Protein AF-A0A381S1E7-F1 (afdb_monomer_lite)

Secondary structure (DSSP, 8-state):
------PPPHHHHHHHHHHHHHHHHHHHHHHHHHHHHHHHHHHHHHHHHHHHHHHHHHHHHHHHGGGT----PPPSS--TTSS-SHHHHHT-TT--TTTEEEEEETTTEEEEEETTEEEEEEEEEE-TTSS-EEEEEEETT-S--EEEEESS-GGGSTTTSS-SS------

Sequence (171 aa):
MRKDNKGFTLIELIVVIAIIGILAAIVIPQFTNATDKAKESVTKSFATALVAGATQSFAQSLLDGLDDDASAYPDGTDDVDGTGCTALIAAFSSYDASSWTCDSDAASYTKFTFADDNGYIVYYGNNADASQFLVTYMLENAGDYVKAGGQLAATAVGADAPDKSGMPGIY

Radius of gyration: 24.43 Å; chains: 1; bounding box: 70×49×64 Å

InterPro domains:
  IPR012902 Prokaryotic N-terminal methylation site [PF07963] (2-27)
  IPR012902 Prokaryotic N-terminal methylation site [PS00409] (6-26)
  IPR012902 Prokaryotic N-terminal methylation site [TIGR02532] (6-28)
  IPR045584 Pilin-like [SSF54523] (8-127)

Foldseek 3Di:
DDDPPPDDDPVNVVVVVVVVVVVCVVVVVVVVVVVLVVVVVVQLVQLLLLQVLQVVQQVVQVVVCPPPPQRAGQAFQCPVDVPFCVSSCVSRPPDDVQQWDWHRDNQQWIKIDGPVDQFKIWIKGAAPSRPKIWIWMDTHPDLDIDTSDIDDDCPRRGDPSRDPPDDPDDD

Structure (mmCIF, N/CA/C/O backbone):
data_AF-A0A381S1E7-F1
#
_entry.id   AF-A0A381S1E7-F1
#
loop_
_atom_site.group_PDB
_atom_site.id
_atom_site.type_symbol
_atom_site.label_atom_id
_atom_site.label_alt_id
_atom_site.label_comp_id
_atom_site.label_asym_id
_atom_site.label_entity_id
_atom_site.label_seq_id
_atom_site.pdbx_PDB_ins_code
_atom_site.Cartn_x
_atom_site.Cartn_y
_atom_site.Cartn_z
_atom_site.occupancy
_atom_site.B_iso_or_equiv
_atom_site.auth_seq_id
_atom_site.auth_comp_id
_atom_site.auth_asym_id
_atom_site.auth_atom_id
_atom_site.pdbx_PDB_model_num
ATOM 1 N N . MET A 1 1 ? -49.135 -27.788 37.703 1.00 54.09 1 MET A N 1
ATOM 2 C CA . MET A 1 1 ? -47.757 -27.275 37.535 1.00 54.09 1 MET A CA 1
ATOM 3 C C . MET A 1 1 ? -47.838 -25.773 37.301 1.00 54.09 1 MET A C 1
ATOM 5 O O . MET A 1 1 ? -48.309 -25.373 36.245 1.00 54.09 1 MET A O 1
ATOM 9 N N . ARG A 1 2 ? -47.505 -24.939 38.296 1.00 57.41 2 ARG A N 1
ATOM 10 C CA . ARG A 1 2 ? -47.395 -23.484 38.092 1.00 57.41 2 ARG A CA 1
ATOM 11 C C . ARG A 1 2 ? -45.997 -23.209 37.547 1.00 57.41 2 ARG A C 1
ATOM 13 O O . ARG A 1 2 ? -45.020 -23.655 38.131 1.00 57.41 2 ARG A O 1
ATOM 20 N N . LYS A 1 3 ? -45.932 -22.585 36.374 1.00 64.25 3 LYS A N 1
ATOM 21 C CA . LYS A 1 3 ? -44.687 -22.162 35.734 1.00 64.25 3 LYS A 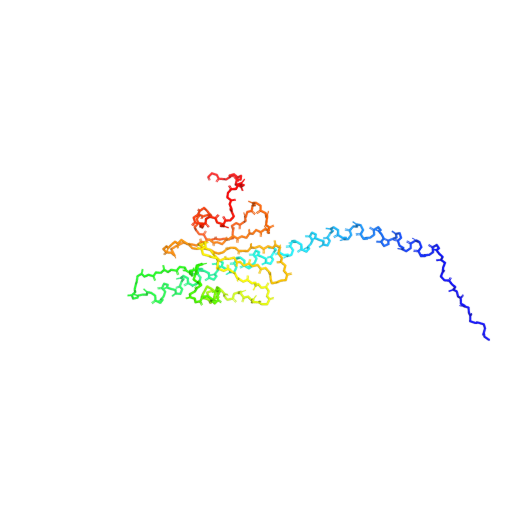CA 1
ATOM 22 C C . LYS A 1 3 ? -44.278 -20.851 36.404 1.00 64.25 3 LYS A C 1
ATOM 24 O O . LYS A 1 3 ? -45.003 -19.866 36.284 1.00 64.25 3 LYS A O 1
ATOM 29 N N . ASP A 1 4 ? -43.176 -20.872 37.147 1.00 66.50 4 ASP A N 1
ATOM 30 C CA . ASP A 1 4 ? -42.583 -19.682 37.755 1.00 66.50 4 ASP A CA 1
ATOM 31 C C . ASP A 1 4 ? -42.010 -18.790 36.651 1.00 66.50 4 ASP A C 1
ATOM 33 O O . ASP A 1 4 ? -40.848 -18.904 36.260 1.00 66.50 4 ASP A O 1
ATOM 37 N N . ASN A 1 5 ? -42.843 -17.900 36.119 1.00 64.94 5 ASN A N 1
ATOM 38 C CA . ASN A 1 5 ? -42.400 -16.843 35.222 1.00 64.94 5 ASN A CA 1
ATOM 39 C C . ASN A 1 5 ? -41.698 -15.770 36.064 1.00 64.94 5 ASN A C 1
ATOM 41 O O . ASN A 1 5 ? -42.307 -14.775 36.458 1.00 64.94 5 ASN A O 1
ATOM 45 N N . LYS A 1 6 ? -40.421 -16.000 36.386 1.00 73.94 6 LYS A N 1
ATOM 46 C CA . LYS A 1 6 ? -39.545 -14.978 36.966 1.00 73.94 6 LYS A CA 1
ATOM 47 C C . LYS A 1 6 ? -39.347 -13.880 35.918 1.00 73.94 6 LYS A C 1
ATOM 49 O O . LYS A 1 6 ? -38.644 -14.083 34.933 1.00 73.94 6 LYS A O 1
ATOM 54 N N . GLY A 1 7 ? -40.033 -12.754 36.097 1.00 76.56 7 GLY A N 1
ATOM 55 C CA . GLY A 1 7 ? -39.817 -11.558 35.289 1.00 76.56 7 GLY A CA 1
ATOM 56 C C . GLY A 1 7 ? -38.440 -10.962 35.577 1.00 76.56 7 GLY A C 1
ATOM 57 O O . GLY A 1 7 ? -38.014 -10.929 36.730 1.00 76.56 7 GLY A O 1
ATOM 58 N N . PHE A 1 8 ? -37.760 -10.511 34.526 1.00 81.69 8 PHE A N 1
ATOM 59 C CA . PHE A 1 8 ? -36.495 -9.785 34.620 1.00 81.69 8 PHE A CA 1
ATOM 60 C C . PHE A 1 8 ? -36.728 -8.465 35.366 1.00 81.69 8 PHE A C 1
ATOM 62 O O . PHE A 1 8 ? -37.677 -7.740 35.049 1.00 81.69 8 PHE A O 1
ATOM 69 N N . THR A 1 9 ? -35.918 -8.148 36.372 1.00 89.62 9 THR A N 1
ATOM 70 C CA . THR A 1 9 ? -36.086 -6.899 37.120 1.00 89.62 9 THR A CA 1
ATOM 71 C C . THR A 1 9 ? -35.483 -5.728 36.344 1.00 89.62 9 THR A C 1
ATOM 73 O O . THR A 1 9 ? -34.472 -5.861 35.655 1.00 89.62 9 THR A O 1
ATOM 76 N N . LEU A 1 10 ? -36.084 -4.540 36.465 1.00 89.56 10 LEU A N 1
ATOM 77 C CA . LEU A 1 10 ? -35.529 -3.333 35.841 1.00 89.56 10 LEU A CA 1
ATOM 78 C C . LEU A 1 10 ? -34.121 -3.026 36.367 1.00 89.56 10 LEU A C 1
ATOM 80 O O . LEU A 1 10 ? -33.270 -2.596 35.600 1.00 89.56 10 LEU A O 1
ATOM 84 N N . ILE A 1 11 ? -33.850 -3.299 37.647 1.00 91.44 11 ILE A N 1
ATOM 85 C CA . ILE A 1 11 ? -32.528 -3.067 38.241 1.00 91.44 11 ILE A CA 1
ATOM 86 C C . ILE A 1 11 ? -31.447 -3.968 37.634 1.00 91.44 11 ILE A C 1
ATOM 88 O O . ILE A 1 11 ? -30.343 -3.490 37.385 1.00 91.44 11 ILE A O 1
ATOM 92 N N . GLU A 1 12 ? -31.767 -5.227 37.317 1.00 90.12 12 GLU A N 1
ATOM 93 C CA . GLU A 1 12 ? -30.844 -6.125 36.610 1.00 90.12 12 GLU A CA 1
ATOM 94 C C . GLU A 1 12 ? -30.479 -5.558 35.240 1.00 90.12 12 GLU A C 1
ATOM 96 O O . GLU A 1 12 ? -29.307 -5.547 34.870 1.00 90.12 12 GLU A O 1
ATOM 101 N N . LEU A 1 13 ? -31.452 -5.004 34.514 1.00 91.31 13 LEU A N 1
ATOM 102 C CA . LEU A 1 13 ? -31.184 -4.403 33.211 1.00 91.31 13 LEU A CA 1
ATOM 103 C C . LEU A 1 13 ? -30.312 -3.144 33.329 1.00 91.31 13 LEU A C 1
ATOM 105 O O . LEU A 1 13 ? -29.387 -2.966 32.538 1.00 91.31 13 LEU A O 1
ATOM 109 N N . ILE A 1 14 ? -30.564 -2.300 34.334 1.00 93.94 14 ILE A N 1
ATOM 110 C CA . ILE A 1 14 ? -29.822 -1.046 34.546 1.00 93.94 14 ILE A CA 1
ATOM 111 C C . ILE A 1 14 ? -28.355 -1.326 34.914 1.00 93.94 14 ILE A C 1
ATOM 113 O O . ILE A 1 14 ? -27.451 -0.659 34.412 1.00 93.94 14 ILE A O 1
ATOM 117 N N . VAL A 1 15 ? -28.092 -2.337 35.747 1.00 93.88 15 VAL A N 1
ATOM 118 C CA . VAL A 1 15 ? -26.716 -2.721 36.110 1.00 93.88 15 VAL A CA 1
ATOM 119 C C . VAL A 1 15 ? -25.965 -3.301 34.907 1.00 93.88 15 VAL A C 1
ATOM 121 O O . VAL A 1 15 ? -24.789 -2.993 34.715 1.00 93.88 15 VAL A O 1
ATOM 124 N N . VAL A 1 16 ? -26.631 -4.084 34.056 1.00 94.69 16 VAL A N 1
ATOM 125 C CA . VAL A 1 16 ? -26.009 -4.666 32.855 1.00 94.69 16 VAL A CA 1
ATOM 126 C C . VAL A 1 16 ? -25.575 -3.583 31.869 1.00 94.69 16 VAL A C 1
ATOM 128 O O . VAL A 1 16 ? -24.425 -3.590 31.429 1.00 94.69 16 VAL A O 1
ATOM 131 N N . ILE A 1 17 ? -26.444 -2.617 31.557 1.00 94.88 17 ILE A N 1
ATOM 132 C CA . ILE A 1 17 ? -26.076 -1.522 30.645 1.00 94.88 17 ILE A CA 1
ATOM 133 C C . ILE A 1 17 ? -24.988 -0.623 31.242 1.00 94.88 17 ILE A C 1
ATOM 135 O O . ILE A 1 17 ? -24.146 -0.127 30.498 1.00 94.88 17 ILE A O 1
ATOM 139 N N . ALA A 1 18 ? -24.951 -0.459 32.571 1.00 95.19 18 ALA A N 1
ATOM 140 C CA . ALA A 1 18 ? -23.892 0.288 33.244 1.00 95.19 18 ALA A CA 1
ATOM 141 C C . ALA A 1 18 ? -22.525 -0.397 33.082 1.00 95.19 18 ALA A C 1
ATOM 143 O O . ALA A 1 18 ? -21.542 0.264 32.752 1.00 95.19 18 ALA A O 1
ATOM 144 N N . ILE A 1 19 ? -22.460 -1.724 33.238 1.00 96.12 19 ILE A N 1
ATOM 145 C CA . ILE A 1 19 ? -21.222 -2.492 33.038 1.00 96.12 19 ILE A CA 1
ATOM 146 C C . ILE A 1 19 ? -20.794 -2.469 31.564 1.00 96.12 19 ILE A C 1
ATOM 148 O O . ILE A 1 19 ? -19.628 -2.199 31.278 1.00 96.12 19 ILE A O 1
ATOM 152 N N . ILE A 1 20 ? -21.721 -2.694 30.623 1.00 96.06 20 ILE A N 1
ATOM 153 C CA . ILE A 1 20 ? -21.427 -2.621 29.180 1.00 96.06 20 ILE A CA 1
ATOM 154 C C . ILE A 1 20 ? -20.923 -1.221 28.808 1.00 96.06 20 ILE A C 1
ATOM 156 O O . ILE A 1 20 ? -19.966 -1.113 28.047 1.00 96.06 20 ILE A O 1
ATOM 160 N N . GLY A 1 21 ? -21.498 -0.160 29.382 1.00 95.56 21 GLY A N 1
ATOM 161 C CA . GLY A 1 21 ? -21.051 1.217 29.166 1.00 95.56 21 GLY A CA 1
ATOM 162 C C . GLY A 1 21 ? -19.601 1.456 29.597 1.00 95.56 21 GLY A C 1
ATOM 163 O O . GLY A 1 21 ? -18.833 2.057 28.848 1.00 95.56 21 GLY A O 1
ATOM 164 N N . ILE A 1 22 ? -19.195 0.934 30.761 1.00 95.56 22 ILE A N 1
ATOM 165 C CA . ILE A 1 22 ? -17.808 1.042 31.249 1.00 95.56 22 ILE A CA 1
ATOM 166 C C . ILE A 1 22 ? -16.847 0.265 30.339 1.00 95.56 22 ILE A C 1
ATOM 168 O O . ILE A 1 22 ? -15.792 0.782 29.974 1.00 95.56 22 ILE A O 1
ATOM 172 N N . LEU A 1 23 ? -17.212 -0.959 29.942 1.00 96.38 23 LEU A N 1
ATOM 173 C CA . LEU A 1 23 ? -16.385 -1.774 29.048 1.00 96.38 23 LEU A CA 1
ATOM 174 C C . LEU A 1 23 ? -16.242 -1.125 27.667 1.00 96.38 23 LEU A C 1
ATOM 176 O O . LEU A 1 23 ? -15.134 -1.038 27.142 1.00 96.38 23 LEU A O 1
ATOM 180 N N . ALA A 1 24 ? -17.338 -0.615 27.101 1.00 94.12 24 ALA A N 1
ATOM 181 C CA . ALA A 1 24 ? -17.339 0.049 25.802 1.00 94.12 24 ALA A CA 1
ATOM 182 C C . ALA A 1 24 ? -16.434 1.291 25.790 1.00 94.12 24 ALA A C 1
ATOM 184 O O . ALA A 1 24 ? -15.687 1.485 24.833 1.00 94.12 24 ALA A O 1
ATOM 185 N N . ALA A 1 25 ? -16.435 2.084 26.867 1.00 94.38 25 ALA A N 1
ATOM 186 C CA . ALA A 1 25 ? -15.605 3.284 26.975 1.00 94.38 25 ALA A CA 1
ATOM 187 C C . ALA A 1 25 ? -14.093 2.999 26.877 1.00 94.38 25 ALA A C 1
ATOM 189 O O . ALA A 1 25 ? -13.348 3.835 26.373 1.00 94.38 25 ALA A O 1
ATOM 190 N N . ILE A 1 26 ? -13.636 1.826 27.330 1.00 93.12 26 ILE A N 1
ATOM 191 C CA . ILE A 1 26 ? -12.223 1.416 27.260 1.00 93.12 26 ILE A CA 1
ATOM 192 C C . ILE A 1 26 ? -11.924 0.706 25.933 1.00 93.12 26 ILE A C 1
ATOM 194 O O . ILE A 1 26 ? -10.904 0.967 25.297 1.00 93.12 26 ILE A O 1
ATOM 198 N N . VAL A 1 27 ? -12.816 -0.190 25.503 1.00 93.12 27 VAL A N 1
ATOM 199 C CA . VAL A 1 27 ? -12.582 -1.073 24.352 1.00 93.12 27 VAL A CA 1
ATOM 200 C C . VAL A 1 27 ? -12.610 -0.316 23.026 1.00 93.12 27 VAL A C 1
ATOM 202 O O . VAL A 1 27 ? -11.772 -0.585 22.170 1.00 93.12 27 VAL A O 1
ATOM 205 N N . ILE A 1 28 ? -13.525 0.640 22.846 1.00 90.69 28 ILE A N 1
ATOM 206 C CA . ILE A 1 28 ? -13.673 1.378 21.580 1.00 90.69 28 ILE A CA 1
ATOM 207 C C . ILE A 1 28 ? -12.376 2.102 21.169 1.00 90.69 28 ILE A C 1
ATOM 209 O O . ILE A 1 28 ? -11.878 1.807 20.082 1.00 90.69 28 ILE A O 1
ATOM 213 N N . PRO A 1 29 ? -11.770 2.983 21.995 1.00 91.38 29 PRO A N 1
ATOM 214 C CA . PRO A 1 29 ? -10.543 3.680 21.599 1.00 91.38 29 PRO A CA 1
ATOM 215 C C . PRO A 1 29 ? -9.346 2.734 21.442 1.00 91.38 29 PRO A C 1
ATOM 217 O O . PRO A 1 29 ? -8.434 2.996 20.660 1.00 91.38 29 PRO A O 1
ATOM 220 N N . GLN A 1 30 ? -9.312 1.620 22.176 1.00 91.31 30 GLN A N 1
ATOM 221 C CA . GLN A 1 30 ? -8.269 0.612 21.995 1.00 91.31 30 GLN A CA 1
ATOM 222 C C . GLN A 1 30 ? -8.408 -0.096 20.640 1.00 91.31 30 GLN A C 1
ATOM 224 O O . GLN A 1 30 ? -7.407 -0.325 19.961 1.00 91.31 30 GLN A O 1
ATOM 229 N N . PHE A 1 31 ? -9.636 -0.434 20.248 1.00 91.12 31 PHE A N 1
ATOM 230 C CA . PHE A 1 31 ? -9.926 -1.134 19.002 1.00 91.12 31 PHE A CA 1
ATOM 231 C C . PHE A 1 31 ? -9.631 -0.275 17.768 1.00 91.12 31 PHE A C 1
ATOM 233 O O . PHE A 1 31 ? -9.028 -0.774 16.816 1.00 91.12 31 PHE A O 1
ATOM 240 N N . THR A 1 32 ? -9.978 1.017 17.792 1.00 88.69 32 THR A N 1
ATOM 241 C CA . THR A 1 32 ? -9.659 1.944 16.691 1.00 88.69 32 THR A CA 1
ATOM 242 C C . THR A 1 32 ? -8.148 2.063 16.500 1.00 88.69 32 THR A C 1
ATOM 244 O O . THR A 1 32 ? -7.643 1.755 15.427 1.00 88.69 32 THR A O 1
ATOM 247 N N . ASN A 1 33 ? -7.405 2.336 17.579 1.00 88.12 33 ASN A N 1
ATOM 248 C CA . ASN A 1 33 ? -5.942 2.429 17.538 1.00 88.12 33 ASN A CA 1
ATOM 249 C C . ASN A 1 33 ? -5.268 1.136 17.046 1.00 88.12 33 ASN A C 1
ATOM 251 O O . ASN A 1 33 ? -4.237 1.183 16.377 1.00 88.12 33 ASN A O 1
ATOM 255 N N . ALA A 1 34 ? -5.801 -0.032 17.416 1.00 90.75 34 ALA A N 1
ATOM 256 C CA . ALA A 1 34 ? -5.275 -1.315 16.955 1.00 90.75 34 ALA A CA 1
ATOM 257 C C . ALA A 1 34 ? -5.525 -1.529 15.456 1.00 90.75 34 ALA A C 1
ATOM 259 O O . ALA A 1 34 ? -4.643 -2.022 14.754 1.00 90.75 34 ALA A O 1
ATOM 260 N N . THR A 1 35 ? -6.701 -1.128 14.972 1.00 89.81 35 THR A N 1
ATOM 261 C CA . THR A 1 35 ? -7.070 -1.213 13.555 1.00 89.81 35 THR A CA 1
ATOM 262 C C . THR A 1 35 ? -6.196 -0.290 12.708 1.00 89.81 35 THR A C 1
ATOM 264 O O . THR A 1 35 ? -5.661 -0.732 11.694 1.00 89.81 35 THR A O 1
ATOM 267 N N . ASP A 1 36 ? -5.962 0.943 13.156 1.00 88.50 36 ASP A N 1
ATOM 268 C CA . ASP A 1 36 ? -5.115 1.907 12.442 1.00 88.50 36 ASP A CA 1
ATOM 269 C C . ASP A 1 36 ? -3.666 1.413 12.342 1.00 88.50 36 ASP A C 1
ATOM 271 O O . ASP A 1 36 ? -3.081 1.394 11.261 1.00 88.50 36 ASP A O 1
ATOM 275 N N . LYS A 1 37 ? -3.111 0.884 13.442 1.00 89.69 37 LYS A N 1
ATOM 276 C CA . LYS A 1 37 ? -1.774 0.263 13.442 1.00 89.69 37 LYS A CA 1
ATOM 277 C C . LYS A 1 37 ? -1.684 -0.958 12.530 1.00 89.69 37 LYS A C 1
ATOM 279 O O . LYS A 1 37 ? -0.645 -1.187 11.913 1.00 89.69 37 LYS A O 1
ATOM 284 N N . ALA A 1 38 ? -2.745 -1.761 12.457 1.00 91.56 38 ALA A N 1
ATOM 285 C CA . ALA A 1 38 ? -2.789 -2.901 11.550 1.00 91.56 38 ALA A CA 1
ATOM 286 C C . ALA A 1 38 ? -2.761 -2.433 10.087 1.00 91.56 38 ALA A C 1
ATOM 288 O O . ALA A 1 38 ? -1.969 -2.955 9.302 1.00 91.56 38 ALA A O 1
ATOM 289 N N . LYS A 1 39 ? -3.547 -1.405 9.743 1.00 89.62 39 LYS A N 1
ATOM 290 C CA . LYS A 1 39 ? -3.548 -0.794 8.405 1.00 89.62 39 LYS A CA 1
ATOM 291 C C . LYS A 1 39 ? -2.185 -0.208 8.045 1.00 89.62 39 LYS A C 1
ATOM 293 O O . LYS A 1 39 ? -1.679 -0.485 6.958 1.00 89.62 39 LYS A O 1
ATOM 298 N N . GLU A 1 40 ? -1.548 0.518 8.962 1.00 91.06 40 GLU A N 1
ATOM 299 C CA . GLU A 1 40 ? -0.193 1.042 8.753 1.00 91.06 40 GLU A CA 1
ATOM 300 C C . GLU A 1 40 ? 0.806 -0.091 8.490 1.00 91.06 40 GLU A C 1
ATOM 302 O O . GLU A 1 40 ? 1.611 -0.022 7.562 1.00 91.06 40 GLU A O 1
ATOM 307 N N . SER A 1 41 ? 0.735 -1.169 9.274 1.00 93.06 41 SER A N 1
ATOM 308 C CA . SER A 1 41 ? 1.623 -2.323 9.123 1.00 93.06 41 SER A CA 1
ATOM 309 C C . SER A 1 41 ? 1.463 -2.999 7.760 1.00 93.06 41 SER A C 1
ATOM 311 O O . SER A 1 41 ? 2.464 -3.353 7.135 1.00 93.06 41 SER A O 1
ATOM 313 N N . VAL A 1 42 ? 0.225 -3.180 7.289 1.00 92.31 42 VAL A N 1
ATOM 314 C CA . VAL A 1 42 ? -0.055 -3.760 5.964 1.00 92.31 42 VAL A CA 1
ATOM 315 C C . VAL A 1 42 ? 0.447 -2.832 4.861 1.00 92.31 42 VAL A C 1
ATOM 317 O O . VAL A 1 42 ? 1.136 -3.285 3.950 1.00 92.31 42 VAL A O 1
ATOM 320 N N . THR A 1 43 ? 0.203 -1.529 4.991 1.00 92.12 43 THR A N 1
ATOM 321 C CA . THR A 1 43 ? 0.677 -0.501 4.051 1.00 92.12 43 THR A CA 1
ATOM 322 C C . THR A 1 43 ? 2.193 -0.501 3.940 1.00 92.12 43 THR A C 1
ATOM 324 O O . THR A 1 43 ? 2.745 -0.562 2.845 1.00 92.12 43 THR A O 1
ATOM 327 N N . LYS A 1 44 ? 2.892 -0.499 5.075 1.00 92.44 44 LYS A N 1
ATOM 328 C CA . LYS A 1 44 ? 4.353 -0.551 5.120 1.00 92.44 44 LYS A CA 1
ATOM 329 C C . LYS A 1 44 ? 4.894 -1.830 4.487 1.00 92.44 44 LYS A C 1
ATOM 331 O O . LYS A 1 44 ? 5.911 -1.790 3.791 1.00 92.44 44 LYS A O 1
ATOM 336 N N . SER A 1 45 ? 4.232 -2.961 4.726 1.00 93.25 45 SER A N 1
ATOM 337 C CA . SER A 1 45 ? 4.588 -4.237 4.105 1.00 93.25 45 SER A CA 1
ATOM 338 C C . SER A 1 45 ? 4.428 -4.171 2.588 1.00 93.25 45 SER A C 1
ATOM 340 O O . SER A 1 45 ? 5.341 -4.557 1.863 1.00 93.25 45 SER A O 1
ATOM 342 N N . PHE A 1 46 ? 3.305 -3.634 2.111 1.00 92.81 46 PHE A N 1
ATOM 343 C CA . PHE A 1 46 ? 3.042 -3.452 0.688 1.00 92.81 46 PHE A CA 1
ATOM 344 C C . PHE A 1 46 ? 4.062 -2.504 0.041 1.00 92.81 46 PHE A C 1
ATOM 346 O O . PHE A 1 46 ? 4.705 -2.877 -0.934 1.00 92.81 46 PHE A O 1
ATOM 353 N N . ALA A 1 47 ? 4.329 -1.344 0.645 1.00 91.31 47 ALA A N 1
ATOM 354 C CA . ALA A 1 47 ? 5.336 -0.396 0.171 1.00 91.31 47 ALA A CA 1
ATOM 355 C C . ALA A 1 47 ? 6.742 -1.021 0.100 1.00 91.31 47 ALA A C 1
ATOM 357 O O . ALA A 1 47 ? 7.474 -0.821 -0.865 1.00 91.31 47 ALA A O 1
ATOM 358 N N . THR A 1 48 ? 7.119 -1.830 1.092 1.00 92.38 48 THR A N 1
ATOM 359 C CA . THR A 1 48 ? 8.403 -2.552 1.083 1.00 92.38 48 THR A CA 1
ATOM 360 C C . THR A 1 48 ? 8.461 -3.582 -0.049 1.00 92.38 48 THR A C 1
ATOM 362 O O . THR A 1 48 ? 9.505 -3.762 -0.674 1.00 92.38 48 THR A O 1
ATOM 365 N N . ALA A 1 49 ? 7.340 -4.239 -0.345 1.00 92.50 49 ALA A N 1
ATOM 366 C CA . ALA A 1 49 ? 7.244 -5.172 -1.457 1.00 92.50 49 ALA A CA 1
ATOM 367 C C . ALA A 1 49 ? 7.330 -4.461 -2.820 1.00 92.50 49 ALA A C 1
ATOM 369 O O . ALA A 1 49 ? 8.003 -4.972 -3.713 1.00 92.50 49 ALA A O 1
ATOM 370 N N . LEU A 1 50 ? 6.773 -3.250 -2.955 1.00 91.00 50 LEU A N 1
ATOM 371 C CA . LEU A 1 50 ? 6.972 -2.410 -4.145 1.00 91.00 50 LEU A CA 1
ATOM 372 C C . LEU A 1 50 ? 8.445 -2.048 -4.347 1.00 91.00 50 LEU A C 1
ATOM 374 O O . LEU A 1 50 ? 8.950 -2.133 -5.462 1.00 91.00 50 LEU A O 1
ATOM 378 N N . VAL A 1 51 ? 9.163 -1.699 -3.273 1.00 91.19 51 VAL A N 1
ATOM 379 C CA . VAL A 1 51 ? 10.614 -1.443 -3.339 1.00 91.19 51 VAL A CA 1
ATOM 380 C C . VAL A 1 51 ? 11.350 -2.671 -3.872 1.00 91.19 51 VAL A C 1
ATOM 382 O O . VAL A 1 51 ? 12.169 -2.549 -4.781 1.00 91.19 51 VAL A O 1
ATOM 385 N N . ALA A 1 52 ? 11.043 -3.855 -3.338 1.00 92.50 52 ALA A N 1
ATOM 386 C CA . ALA A 1 52 ? 11.646 -5.102 -3.796 1.00 92.50 52 ALA A CA 1
ATOM 387 C C . ALA A 1 52 ? 11.321 -5.382 -5.273 1.00 92.50 52 ALA A C 1
ATOM 389 O O . ALA A 1 52 ? 12.232 -5.648 -6.056 1.00 92.50 52 ALA A O 1
ATOM 390 N N . GLY A 1 53 ? 10.055 -5.252 -5.673 1.00 91.19 53 GLY A N 1
ATOM 391 C CA . GLY A 1 53 ? 9.622 -5.461 -7.054 1.00 91.19 53 GLY A CA 1
ATOM 392 C C . GLY A 1 53 ? 10.277 -4.489 -8.037 1.00 91.19 53 GLY A C 1
ATOM 393 O O . GLY A 1 53 ? 10.767 -4.914 -9.079 1.00 91.19 53 GLY A O 1
ATOM 394 N N . ALA A 1 54 ? 10.420 -3.213 -7.667 1.00 89.75 54 ALA A N 1
ATOM 395 C CA . ALA A 1 54 ? 11.104 -2.217 -8.491 1.00 89.75 54 ALA A CA 1
ATOM 396 C C . ALA A 1 54 ? 12.574 -2.596 -8.715 1.00 89.75 54 ALA A C 1
ATOM 398 O O . ALA A 1 54 ? 13.053 -2.604 -9.848 1.00 89.75 54 ALA A O 1
ATOM 399 N N . THR A 1 55 ? 13.281 -2.988 -7.649 1.00 90.44 55 THR A N 1
ATOM 400 C CA . THR A 1 55 ? 14.678 -3.443 -7.756 1.00 90.44 55 THR A CA 1
ATOM 401 C C . THR A 1 55 ? 14.826 -4.737 -8.549 1.00 90.44 55 THR A C 1
ATOM 403 O O . THR A 1 55 ? 15.789 -4.889 -9.298 1.00 90.44 55 THR A O 1
ATOM 406 N N . GLN A 1 56 ? 13.870 -5.658 -8.425 1.00 90.88 56 GLN A N 1
ATOM 407 C CA . GLN A 1 56 ? 13.869 -6.907 -9.176 1.00 90.88 56 GLN A CA 1
ATOM 408 C C . GLN A 1 56 ? 13.625 -6.657 -10.664 1.00 90.88 56 GLN A C 1
ATOM 410 O O . GLN A 1 56 ? 14.322 -7.230 -11.496 1.00 90.88 56 GLN A O 1
ATOM 415 N N . SER A 1 57 ? 12.680 -5.783 -11.004 1.00 89.44 57 SER A N 1
ATOM 416 C CA . SER A 1 57 ? 12.405 -5.421 -12.393 1.00 89.44 57 SER A CA 1
ATOM 417 C C . SER A 1 57 ? 13.583 -4.695 -13.035 1.00 89.44 57 SER A C 1
ATOM 419 O O . SER A 1 57 ? 13.908 -4.976 -14.183 1.00 89.44 57 SER A O 1
ATOM 421 N N . PHE A 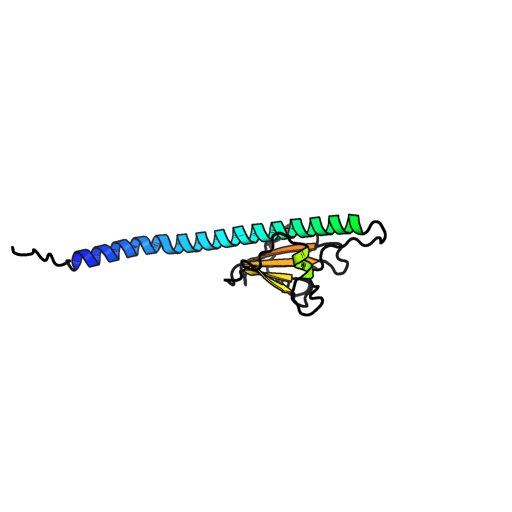1 58 ? 14.275 -3.826 -12.294 1.00 88.44 58 PHE A N 1
ATOM 422 C CA . PHE A 1 58 ? 15.512 -3.205 -12.771 1.00 88.44 58 PHE A CA 1
ATOM 423 C C . PHE A 1 58 ? 16.607 -4.248 -13.036 1.00 88.44 58 PHE A C 1
ATOM 425 O O . PHE A 1 58 ? 17.272 -4.212 -14.067 1.00 88.44 58 PHE A O 1
ATOM 432 N N . ALA A 1 59 ? 16.769 -5.224 -12.136 1.00 89.00 59 ALA A N 1
ATOM 433 C CA . ALA A 1 59 ? 17.709 -6.323 -12.337 1.00 89.00 59 ALA A CA 1
ATOM 434 C C . ALA A 1 59 ? 17.348 -7.188 -13.557 1.00 89.00 59 ALA A C 1
ATOM 436 O O . ALA A 1 59 ? 18.242 -7.607 -14.285 1.00 89.00 59 ALA A O 1
ATOM 437 N N . GLN A 1 60 ? 16.059 -7.431 -13.804 1.00 87.56 60 GLN A N 1
ATOM 438 C CA . GLN A 1 60 ? 15.598 -8.140 -14.999 1.00 87.56 60 GLN A CA 1
ATOM 439 C C . GLN A 1 60 ? 15.878 -7.324 -16.270 1.00 87.56 60 GLN A C 1
ATOM 441 O O . GLN A 1 60 ? 16.436 -7.859 -17.221 1.00 87.56 60 GLN A O 1
ATOM 446 N N . SER A 1 61 ? 15.599 -6.017 -16.251 1.00 86.81 61 SER A N 1
ATOM 447 C CA . SER A 1 61 ? 15.909 -5.100 -17.356 1.00 86.81 61 SER A CA 1
ATOM 448 C C . SER A 1 61 ? 17.408 -5.055 -17.672 1.00 86.81 61 SER A C 1
ATOM 450 O O . SER A 1 61 ? 17.770 -5.041 -18.842 1.00 86.81 61 SER A O 1
ATOM 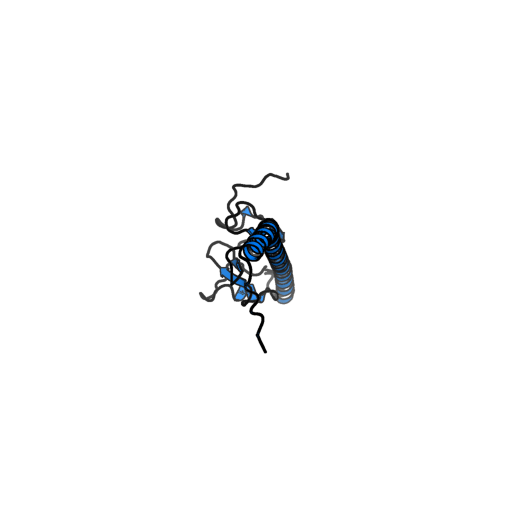452 N N . LEU A 1 62 ? 18.286 -5.118 -16.665 1.00 86.56 62 LEU A N 1
ATOM 453 C CA . LEU A 1 62 ? 19.737 -5.242 -16.865 1.00 86.56 62 LEU A CA 1
ATOM 454 C C . LEU A 1 62 ? 20.137 -6.539 -17.586 1.00 86.56 62 LEU A C 1
ATOM 456 O O . LEU A 1 62 ? 21.093 -6.541 -18.357 1.00 86.56 62 LEU A O 1
ATOM 460 N N . LEU A 1 63 ? 19.451 -7.649 -17.301 1.00 86.31 63 LEU A N 1
ATOM 461 C CA . LEU A 1 63 ? 19.723 -8.943 -17.934 1.00 86.31 63 LEU A CA 1
ATOM 462 C C . LEU A 1 63 ? 19.211 -8.987 -19.374 1.00 86.31 63 LEU A C 1
ATOM 464 O O . LEU A 1 63 ? 19.894 -9.519 -20.246 1.00 86.31 63 LEU A O 1
ATOM 468 N N . ASP A 1 64 ? 18.031 -8.422 -19.612 1.00 83.19 64 ASP A N 1
ATOM 469 C CA . ASP A 1 64 ? 17.408 -8.383 -20.934 1.00 83.19 64 ASP A CA 1
ATOM 470 C C . ASP A 1 64 ? 18.078 -7.323 -21.836 1.00 83.19 64 ASP A C 1
ATOM 472 O O . ASP A 1 64 ? 18.181 -7.507 -23.045 1.00 83.19 64 ASP A O 1
ATOM 476 N N . GLY A 1 65 ? 18.597 -6.242 -21.243 1.00 71.12 65 GLY A N 1
ATOM 477 C CA . GLY A 1 65 ? 19.244 -5.106 -21.907 1.00 71.12 65 GLY A CA 1
ATOM 478 C C . GLY A 1 65 ? 20.727 -5.288 -22.243 1.00 71.12 65 GLY A C 1
ATOM 479 O O . GLY A 1 65 ? 21.384 -4.312 -22.603 1.00 71.12 65 GLY A O 1
ATOM 480 N N . LEU A 1 66 ? 21.268 -6.512 -22.165 1.00 61.72 66 LEU A N 1
ATOM 481 C CA . LEU A 1 66 ? 22.660 -6.816 -22.540 1.00 61.72 66 LEU A CA 1
ATOM 482 C C . LEU A 1 66 ? 23.006 -6.450 -24.001 1.00 61.72 66 LEU A C 1
ATOM 484 O O . LEU A 1 66 ? 24.190 -6.392 -24.332 1.00 61.72 66 LEU A O 1
ATOM 488 N N . ASP A 1 67 ? 22.001 -6.164 -24.835 1.00 58.69 67 ASP A N 1
ATOM 489 C CA . ASP A 1 67 ? 22.152 -5.740 -26.230 1.00 58.69 67 ASP A CA 1
ATOM 490 C C . ASP A 1 67 ? 21.831 -4.244 -26.499 1.00 58.69 67 ASP A C 1
ATOM 492 O O . ASP A 1 67 ? 22.141 -3.785 -27.597 1.00 58.69 67 ASP A O 1
ATOM 496 N N . ASP A 1 68 ? 21.268 -3.464 -25.552 1.00 61.41 68 ASP A N 1
ATOM 497 C CA . ASP A 1 68 ? 20.672 -2.133 -25.865 1.00 61.41 68 ASP A CA 1
ATOM 498 C C . ASP A 1 68 ? 20.947 -0.976 -24.862 1.00 61.41 68 ASP A C 1
ATOM 500 O O . ASP A 1 68 ? 20.330 0.082 -24.954 1.00 61.41 68 ASP A O 1
ATOM 504 N N . ASP A 1 69 ? 21.882 -1.133 -23.912 1.00 58.69 69 ASP A N 1
ATOM 505 C CA . ASP A 1 69 ? 22.397 -0.102 -22.961 1.00 58.69 69 ASP A CA 1
ATOM 506 C C . ASP A 1 69 ? 21.347 0.649 -22.097 1.00 58.69 69 ASP A C 1
ATOM 508 O O . ASP A 1 69 ? 21.688 1.510 -21.284 1.00 58.69 69 ASP A O 1
ATOM 512 N N . ALA A 1 70 ? 20.063 0.308 -22.208 1.00 65.69 70 ALA A N 1
ATOM 513 C CA . ALA A 1 70 ? 18.978 0.911 -21.448 1.00 65.69 70 ALA A CA 1
ATOM 514 C C . ALA A 1 70 ? 18.527 -0.026 -20.321 1.00 65.69 70 ALA A C 1
ATOM 516 O O . ALA A 1 70 ? 17.892 -1.054 -20.548 1.00 65.69 70 ALA A O 1
ATOM 517 N N . SER A 1 71 ? 18.856 0.338 -19.082 1.00 79.56 71 SER A N 1
ATOM 518 C CA . SER A 1 71 ? 18.287 -0.274 -17.877 1.00 79.56 71 SER A CA 1
ATOM 519 C C . SER A 1 71 ? 17.381 0.725 -17.181 1.00 79.56 71 SER A C 1
ATOM 521 O O . SER A 1 71 ? 17.817 1.835 -16.874 1.00 79.56 71 SER A O 1
ATOM 523 N N . ALA A 1 72 ? 16.142 0.328 -16.916 1.00 86.19 72 ALA A N 1
ATOM 524 C CA . ALA A 1 72 ? 15.115 1.213 -16.382 1.00 86.19 72 ALA A CA 1
ATOM 525 C C . ALA A 1 72 ? 14.353 0.547 -15.232 1.00 86.19 72 ALA A C 1
ATOM 527 O O . ALA A 1 72 ? 14.062 -0.652 -15.255 1.00 86.19 72 ALA A O 1
ATOM 528 N N . TYR A 1 73 ? 14.044 1.326 -14.196 1.00 87.50 73 TYR A N 1
ATOM 529 C CA . TYR A 1 73 ? 13.010 0.958 -13.233 1.00 87.50 73 TYR A CA 1
ATOM 530 C C . TYR A 1 73 ? 11.642 0.956 -13.934 1.00 87.50 73 TYR A C 1
ATOM 532 O O . TYR A 1 73 ? 11.480 1.668 -14.925 1.00 87.50 73 TYR A O 1
ATOM 540 N N . PRO A 1 74 ? 10.654 0.193 -13.426 1.00 86.19 74 PRO A N 1
ATOM 541 C CA . PRO A 1 74 ? 9.291 0.235 -13.948 1.00 86.19 74 PRO A CA 1
ATOM 542 C C . PRO A 1 74 ? 8.786 1.669 -14.029 1.00 86.19 74 PRO A C 1
ATOM 544 O O . PRO A 1 74 ? 8.962 2.422 -13.063 1.00 86.19 74 PRO A O 1
ATOM 547 N N . ASP A 1 75 ? 8.162 2.040 -15.141 1.00 80.75 75 ASP A N 1
ATOM 548 C CA . ASP A 1 75 ? 7.631 3.386 -15.249 1.00 80.75 75 ASP A CA 1
ATOM 549 C C . ASP A 1 75 ? 6.415 3.563 -14.338 1.00 80.75 75 ASP A C 1
ATOM 551 O O . ASP A 1 75 ? 5.479 2.763 -14.329 1.00 80.75 75 ASP A O 1
ATOM 555 N N . GLY A 1 76 ? 6.463 4.609 -13.521 1.00 71.88 76 GLY A N 1
ATOM 556 C CA . GLY A 1 76 ? 5.426 4.954 -12.562 1.00 71.88 76 GLY A CA 1
ATOM 557 C C . GLY A 1 76 ? 4.257 5.703 -13.187 1.00 71.88 76 GLY A C 1
ATOM 558 O O . GLY A 1 76 ? 3.303 5.984 -12.465 1.00 71.88 76 GLY A O 1
ATOM 559 N N . THR A 1 77 ? 4.328 6.039 -14.478 1.00 66.88 77 THR A N 1
ATOM 560 C CA . THR A 1 77 ? 3.318 6.823 -15.206 1.00 66.88 77 THR A CA 1
ATOM 561 C C . THR A 1 77 ? 2.712 6.124 -16.413 1.00 66.88 77 THR A C 1
ATOM 563 O O . THR A 1 77 ? 1.801 6.686 -17.019 1.00 66.88 77 THR A O 1
ATOM 566 N N . ASP A 1 78 ? 3.182 4.923 -16.748 1.00 62.47 78 ASP A N 1
ATOM 567 C CA . ASP A 1 78 ? 2.746 4.141 -17.902 1.00 62.47 78 ASP A CA 1
ATOM 568 C C . ASP A 1 78 ? 1.299 3.643 -17.717 1.00 62.47 78 ASP A C 1
ATOM 570 O O . ASP A 1 78 ? 1.024 2.468 -17.456 1.00 62.47 78 ASP A O 1
ATOM 574 N N . ASP A 1 79 ? 0.340 4.550 -17.892 1.00 59.56 79 ASP A N 1
ATOM 575 C CA . ASP A 1 79 ? -1.004 4.219 -18.348 1.00 59.56 79 ASP A CA 1
ATOM 576 C C . ASP A 1 79 ? -0.957 4.109 -19.873 1.00 59.56 79 ASP A C 1
ATOM 578 O O . ASP A 1 79 ? -1.377 5.007 -20.604 1.00 59.56 79 ASP A O 1
ATOM 582 N N . VAL A 1 80 ? -0.351 3.025 -20.363 1.00 48.91 80 VAL A N 1
ATOM 583 C CA . VAL A 1 80 ? -0.001 2.887 -21.786 1.00 48.91 80 VAL A CA 1
ATOM 584 C C . VAL A 1 80 ? -1.238 2.949 -22.696 1.00 48.91 80 VAL A C 1
ATOM 586 O O . VAL A 1 80 ? -1.102 3.269 -23.868 1.00 48.91 80 VAL A O 1
ATOM 589 N N . ASP A 1 81 ? -2.455 2.739 -22.181 1.00 51.44 81 ASP A N 1
ATOM 590 C CA . ASP A 1 81 ? -3.658 2.613 -23.015 1.00 51.44 81 ASP A CA 1
ATOM 591 C C . ASP A 1 81 ? -4.976 3.058 -22.333 1.00 51.44 81 ASP A C 1
ATOM 593 O O . ASP A 1 81 ? -6.063 2.666 -22.764 1.00 51.44 81 ASP A O 1
ATOM 597 N N . GLY A 1 82 ? -4.935 3.846 -21.250 1.00 53.12 82 GLY A N 1
ATOM 598 C CA . GLY A 1 82 ? -6.144 4.154 -20.461 1.00 53.12 82 GLY A CA 1
ATOM 599 C C . GLY A 1 82 ? -6.687 2.933 -19.705 1.00 53.12 82 GLY A C 1
ATOM 600 O O . GLY A 1 82 ? -7.885 2.846 -19.419 1.00 53.12 82 GLY A O 1
ATOM 601 N N . THR A 1 83 ? -5.813 1.957 -19.442 1.00 53.72 83 THR A N 1
ATOM 602 C CA . THR A 1 83 ? -6.125 0.666 -18.802 1.00 53.72 83 THR A CA 1
ATOM 603 C C . THR A 1 83 ? -5.728 0.658 -17.318 1.00 53.72 83 THR A C 1
ATOM 605 O O . THR A 1 83 ? -5.927 -0.345 -16.626 1.00 53.72 83 THR A O 1
ATOM 608 N N . GLY A 1 84 ? -5.192 1.774 -16.811 1.00 63.12 84 GLY A N 1
ATOM 609 C CA . GLY A 1 84 ? -4.661 1.917 -15.458 1.00 63.12 84 GLY A CA 1
ATOM 610 C C . GLY A 1 84 ? -3.220 1.409 -15.342 1.00 63.12 84 GLY A C 1
ATOM 611 O O . GLY A 1 84 ? -2.525 1.214 -16.333 1.00 63.12 84 GLY A O 1
ATOM 612 N N . CYS A 1 85 ? -2.767 1.127 -14.118 1.00 77.00 85 CYS A N 1
ATOM 613 C CA . CYS A 1 85 ? -1.356 0.851 -13.799 1.00 77.00 85 CYS A CA 1
ATOM 614 C C . CYS A 1 85 ? -0.859 -0.554 -14.223 1.00 77.00 85 CYS A C 1
ATOM 616 O O . CYS A 1 85 ? -0.031 -1.155 -13.536 1.00 77.00 85 CYS A O 1
ATOM 618 N N . THR A 1 86 ? -1.400 -1.152 -15.290 1.00 75.25 86 THR A N 1
ATOM 619 C CA . THR A 1 86 ? -1.235 -2.587 -15.594 1.00 75.25 86 THR A CA 1
ATOM 620 C C . THR A 1 86 ? 0.214 -2.967 -15.909 1.00 75.25 86 THR A C 1
ATOM 622 O O . THR A 1 86 ? 0.691 -3.997 -15.429 1.00 75.25 86 THR A O 1
ATOM 625 N N . ALA A 1 87 ? 0.924 -2.131 -16.674 1.00 71.81 87 ALA A N 1
ATOM 626 C CA . ALA A 1 87 ? 2.333 -2.342 -17.014 1.00 71.81 87 ALA A CA 1
ATOM 627 C C . ALA A 1 87 ? 3.227 -2.285 -15.764 1.00 71.81 87 ALA A C 1
ATOM 629 O O . ALA A 1 87 ? 4.068 -3.158 -15.553 1.00 71.81 87 ALA A O 1
ATOM 630 N N . LEU A 1 88 ? 2.967 -1.319 -14.880 1.00 78.88 88 LEU A N 1
ATOM 631 C CA . LEU A 1 88 ? 3.654 -1.181 -13.600 1.00 78.88 88 LEU A CA 1
ATOM 632 C C . LEU A 1 88 ? 3.388 -2.370 -12.663 1.00 78.88 88 LEU A C 1
ATOM 634 O O . LEU A 1 88 ? 4.312 -2.920 -12.066 1.00 78.88 88 LEU A O 1
ATOM 638 N N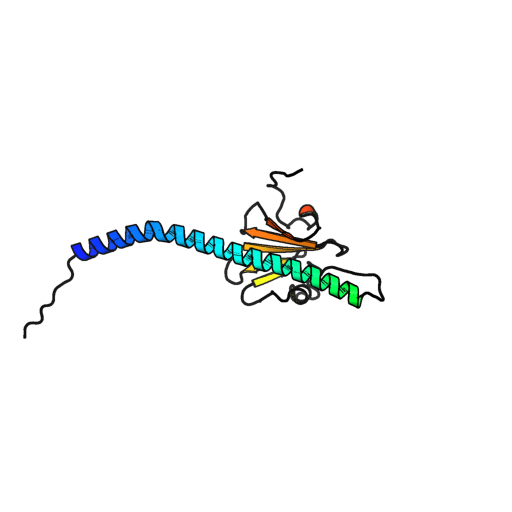 . ILE A 1 89 ? 2.130 -2.802 -12.543 1.00 83.44 89 ILE A N 1
ATOM 639 C CA . ILE A 1 89 ? 1.736 -3.924 -11.677 1.00 83.44 89 ILE A CA 1
ATOM 640 C C . ILE A 1 89 ? 2.442 -5.223 -12.072 1.00 83.44 89 ILE A C 1
ATOM 642 O O . ILE A 1 89 ? 2.758 -6.029 -11.197 1.00 83.44 89 ILE A O 1
ATOM 646 N N . ALA A 1 90 ? 2.742 -5.429 -13.357 1.00 81.56 90 ALA A N 1
ATOM 647 C CA . ALA A 1 90 ? 3.480 -6.610 -13.803 1.00 81.56 90 ALA A CA 1
ATOM 648 C C . ALA A 1 90 ? 4.877 -6.720 -13.157 1.00 81.56 90 ALA A C 1
ATOM 650 O O . ALA A 1 90 ? 5.374 -7.829 -12.959 1.00 81.56 90 ALA A O 1
ATOM 651 N N . ALA A 1 91 ? 5.480 -5.595 -12.757 1.00 80.00 91 ALA A N 1
ATOM 652 C CA . ALA A 1 91 ? 6.737 -5.567 -12.011 1.00 80.00 91 ALA A CA 1
ATOM 653 C C . ALA A 1 91 ? 6.571 -5.896 -10.513 1.00 80.00 91 ALA A C 1
ATOM 655 O O . ALA A 1 91 ? 7.555 -6.168 -9.818 1.00 80.00 91 ALA A O 1
ATOM 656 N N . PHE A 1 92 ? 5.341 -5.888 -9.989 1.00 84.75 92 PHE A N 1
ATOM 657 C CA . PHE A 1 92 ? 5.035 -5.985 -8.562 1.00 84.75 92 PHE A CA 1
ATOM 658 C C . PHE A 1 92 ? 4.182 -7.212 -8.240 1.00 84.75 92 PHE A C 1
ATOM 660 O O . PHE A 1 92 ? 2.969 -7.142 -8.058 1.00 84.75 92 PHE A O 1
ATOM 667 N N . SER A 1 93 ? 4.848 -8.353 -8.063 1.00 79.56 93 SER A N 1
ATOM 668 C CA . SER A 1 93 ? 4.201 -9.632 -7.717 1.00 79.56 93 SER A CA 1
ATOM 669 C C . SER A 1 93 ? 3.375 -9.625 -6.419 1.00 79.56 93 SER A C 1
ATOM 671 O O . SER A 1 93 ? 2.554 -10.514 -6.214 1.00 79.56 93 SER A O 1
ATOM 673 N N . SER A 1 94 ? 3.577 -8.641 -5.537 1.00 79.81 94 SER A N 1
ATOM 674 C CA . SER A 1 94 ? 2.819 -8.471 -4.292 1.00 79.81 94 SER A CA 1
ATOM 675 C C . SER A 1 94 ? 1.493 -7.728 -4.458 1.00 79.81 94 SER A C 1
ATOM 677 O O . SER A 1 94 ? 0.795 -7.524 -3.465 1.00 79.81 94 SER A O 1
ATOM 679 N N . TYR A 1 95 ? 1.176 -7.251 -5.662 1.00 88.38 95 TYR A N 1
ATOM 680 C CA . TYR A 1 95 ? -0.073 -6.551 -5.912 1.00 88.38 95 TYR A CA 1
ATOM 681 C C . TYR A 1 95 ? -1.253 -7.525 -5.960 1.00 88.38 95 TYR A C 1
ATOM 683 O O . TYR A 1 95 ? -1.234 -8.530 -6.667 1.00 88.38 95 TYR A O 1
ATOM 691 N N . ASP A 1 96 ? -2.295 -7.193 -5.206 1.00 87.88 96 ASP A N 1
ATOM 692 C CA . ASP A 1 96 ? -3.551 -7.928 -5.150 1.00 87.88 96 ASP A CA 1
ATOM 693 C C . ASP A 1 96 ? -4.701 -6.939 -5.332 1.00 87.88 96 ASP A C 1
ATOM 695 O O . ASP A 1 96 ? -5.003 -6.156 -4.430 1.00 87.88 96 ASP A O 1
ATOM 699 N N . ALA A 1 97 ? -5.352 -7.005 -6.495 1.00 86.38 97 ALA A N 1
ATOM 700 C CA . ALA A 1 97 ? -6.459 -6.127 -6.864 1.00 86.38 97 ALA A CA 1
ATOM 701 C C . ALA A 1 97 ? -7.694 -6.269 -5.954 1.00 86.38 97 ALA A C 1
ATOM 703 O O . ALA A 1 97 ? -8.569 -5.408 -5.980 1.00 86.38 97 ALA A O 1
ATOM 704 N N . SER A 1 98 ? -7.791 -7.343 -5.158 1.00 88.69 98 SER A N 1
ATOM 705 C CA . SER A 1 98 ? -8.865 -7.491 -4.166 1.00 88.69 98 SER A CA 1
ATOM 706 C C . SER A 1 98 ? -8.613 -6.692 -2.887 1.00 88.69 98 SER A C 1
ATOM 708 O O . SER A 1 98 ? -9.561 -6.330 -2.199 1.00 88.69 98 SER A O 1
ATOM 710 N N . SER A 1 99 ? -7.347 -6.387 -2.595 1.00 88.62 99 SER A N 1
ATOM 711 C CA . SER A 1 99 ? -6.929 -5.640 -1.406 1.00 88.62 99 SER A CA 1
ATOM 712 C C . SER A 1 99 ? -6.552 -4.191 -1.730 1.00 88.62 99 SER A C 1
ATOM 714 O O . SER A 1 99 ? -6.726 -3.305 -0.892 1.00 88.62 99 SER A O 1
ATOM 716 N N . TRP A 1 100 ? -6.041 -3.942 -2.938 1.00 90.00 100 TRP A N 1
ATOM 717 C CA . TRP A 1 100 ? -5.480 -2.662 -3.359 1.00 90.00 100 TRP A CA 1
ATOM 718 C C . TRP A 1 100 ? -6.027 -2.217 -4.709 1.00 90.00 100 TRP A C 1
ATOM 720 O O . TRP A 1 100 ? -6.044 -2.975 -5.675 1.00 90.00 100 TRP A O 1
ATOM 730 N N . THR A 1 101 ? -6.359 -0.943 -4.820 1.00 88.38 101 THR A N 1
ATOM 731 C CA . THR A 1 101 ? -6.613 -0.264 -6.090 1.00 88.38 101 THR A CA 1
ATOM 732 C C . THR A 1 101 ? -5.409 0.585 -6.467 1.00 88.38 101 THR A C 1
ATOM 734 O O . THR A 1 101 ? -4.716 1.113 -5.599 1.00 88.38 101 THR A O 1
ATOM 737 N N . CYS A 1 102 ? -5.155 0.711 -7.763 1.00 86.44 102 CYS A N 1
ATOM 738 C CA . CYS A 1 102 ? -4.094 1.542 -8.312 1.00 86.44 102 CYS A CA 1
ATOM 739 C C . CYS A 1 102 ? -4.698 2.654 -9.173 1.00 86.44 102 CYS A C 1
ATOM 741 O O . CYS A 1 102 ? -5.678 2.422 -9.883 1.00 86.44 102 CYS A O 1
ATOM 743 N N . ASP A 1 103 ? -4.096 3.833 -9.140 1.00 81.12 103 ASP A N 1
ATOM 744 C CA . ASP A 1 103 ? -4.472 4.959 -9.987 1.00 81.12 103 ASP A CA 1
ATOM 745 C C . ASP A 1 103 ? -3.190 5.685 -10.421 1.00 81.12 103 ASP A C 1
ATOM 747 O O . ASP A 1 103 ? -2.386 6.127 -9.594 1.00 81.12 103 ASP A O 1
ATOM 751 N N . SER A 1 104 ? -2.955 5.703 -11.728 1.00 71.25 104 SER A N 1
ATOM 752 C CA . SER A 1 104 ? -1.814 6.338 -12.377 1.00 71.25 104 SER A CA 1
ATOM 753 C C . SER A 1 104 ? -2.295 7.687 -12.881 1.00 71.25 104 SER A C 1
ATOM 755 O O . SER A 1 104 ? -2.996 7.764 -13.889 1.00 71.25 104 SER A O 1
ATOM 757 N N . ASP A 1 105 ? -1.959 8.743 -12.148 1.00 58.06 105 ASP A N 1
ATOM 758 C CA . ASP A 1 105 ? -2.255 10.103 -12.584 1.00 58.06 105 ASP A CA 1
ATOM 759 C C . ASP A 1 105 ? -1.120 10.596 -13.497 1.00 58.06 105 ASP A C 1
ATOM 761 O O . ASP A 1 105 ? 0.021 10.143 -13.395 1.00 58.06 105 ASP A O 1
ATOM 765 N N . ALA A 1 106 ? -1.390 11.575 -14.359 1.00 50.69 106 ALA A N 1
ATOM 766 C CA . ALA A 1 106 ? -0.402 12.151 -15.285 1.00 50.69 106 ALA A CA 1
ATOM 767 C C . ALA A 1 106 ? 0.767 12.880 -14.578 1.00 50.69 106 ALA A C 1
ATOM 769 O O . ALA A 1 106 ? 1.660 13.437 -15.222 1.00 50.69 106 ALA A O 1
ATOM 770 N N . ALA A 1 107 ? 0.759 12.909 -13.248 1.00 54.09 107 ALA A N 1
ATOM 771 C CA . ALA A 1 107 ? 1.761 13.520 -12.401 1.00 54.09 107 ALA A CA 1
ATOM 772 C C . ALA A 1 107 ? 2.815 12.489 -11.972 1.00 54.09 107 ALA A C 1
ATOM 774 O O . ALA A 1 107 ? 2.775 12.067 -10.843 1.00 54.09 107 ALA A O 1
ATOM 775 N N . SER A 1 108 ? 3.772 12.083 -12.816 1.00 68.56 108 SER A N 1
ATOM 776 C CA . SER A 1 108 ? 5.054 11.419 -12.434 1.00 68.56 108 SER A CA 1
ATOM 777 C C . SER A 1 108 ? 5.051 10.248 -11.407 1.00 68.56 108 SER A C 1
ATOM 779 O O . SER A 1 108 ? 6.126 9.839 -10.961 1.00 68.56 108 SER A O 1
ATOM 781 N N . TYR A 1 109 ? 3.900 9.713 -10.994 1.00 77.06 109 TYR A N 1
ATOM 782 C CA . TYR A 1 109 ? 3.747 8.693 -9.963 1.00 77.06 109 TYR A CA 1
ATOM 783 C C . TYR A 1 109 ? 2.438 7.916 -10.119 1.00 77.06 109 TYR A C 1
ATOM 785 O O . TYR A 1 109 ? 1.429 8.409 -10.617 1.00 77.06 109 TYR A O 1
ATOM 793 N N . THR A 1 110 ? 2.440 6.713 -9.557 1.00 83.25 110 THR A N 1
ATOM 794 C CA . THR A 1 110 ? 1.259 5.887 -9.330 1.00 83.25 110 THR A CA 1
ATOM 795 C C . THR A 1 110 ? 0.925 5.872 -7.844 1.00 83.25 110 THR A C 1
ATOM 797 O O . THR A 1 110 ? 1.810 5.672 -7.003 1.00 83.25 110 THR A O 1
ATOM 800 N N . LYS A 1 111 ? -0.358 6.040 -7.511 1.00 85.06 111 LYS A N 1
ATOM 801 C CA . LYS A 1 111 ? -0.878 5.868 -6.149 1.00 85.06 111 LYS A CA 1
ATOM 802 C C . LYS A 1 111 ? -1.587 4.521 -6.002 1.00 85.06 111 LYS A C 1
ATOM 804 O O . LYS A 1 111 ? -2.297 4.067 -6.896 1.00 85.06 111 LYS A O 1
ATOM 809 N N . PHE A 1 112 ? -1.415 3.907 -4.840 1.00 88.31 112 PHE A N 1
ATOM 810 C CA . PHE A 1 112 ? -2.091 2.687 -4.423 1.00 88.31 112 PHE A CA 1
ATOM 811 C C . PHE A 1 112 ? -2.877 2.960 -3.141 1.00 88.31 112 PHE A C 1
ATOM 813 O O . PHE A 1 112 ? -2.320 3.465 -2.163 1.00 88.31 112 PHE A O 1
ATOM 820 N N . THR A 1 113 ? -4.155 2.603 -3.137 1.00 88.38 113 THR A N 1
ATOM 821 C CA . THR A 1 113 ? -5.089 2.766 -2.011 1.00 88.38 113 THR A CA 1
ATOM 822 C C . THR A 1 113 ? -5.713 1.421 -1.663 1.00 88.38 113 THR A C 1
ATOM 824 O O . THR A 1 113 ? -5.779 0.531 -2.510 1.00 88.38 113 THR A O 1
ATOM 827 N N . PHE A 1 114 ? -6.175 1.241 -0.426 1.00 89.00 114 PHE A N 1
ATOM 828 C CA . PHE A 1 114 ? -6.961 0.052 -0.095 1.00 89.00 114 PHE A CA 1
ATOM 829 C C . PHE A 1 114 ? -8.284 0.058 -0.866 1.00 89.00 114 PHE A C 1
ATOM 831 O O . PHE A 1 114 ? -8.905 1.105 -1.029 1.00 89.00 114 PHE A O 1
ATOM 838 N N . ALA A 1 115 ? -8.729 -1.117 -1.312 1.00 87.38 115 ALA A N 1
ATOM 839 C CA . ALA A 1 115 ? -9.962 -1.243 -2.091 1.00 87.38 115 ALA A CA 1
ATOM 840 C C . ALA A 1 115 ? -11.221 -0.852 -1.295 1.00 87.38 115 ALA A C 1
ATOM 842 O O . ALA A 1 115 ? -12.172 -0.312 -1.858 1.00 87.38 115 ALA A O 1
ATOM 843 N N . ASP A 1 116 ? -11.206 -1.099 0.017 1.00 83.25 116 ASP A N 1
ATOM 844 C CA . ASP A 1 116 ? -12.366 -0.918 0.891 1.00 83.25 116 ASP A CA 1
ATOM 845 C C . ASP A 1 116 ? -12.314 0.363 1.745 1.00 83.25 116 ASP A C 1
ATOM 847 O O . ASP A 1 116 ? -13.257 0.621 2.497 1.00 83.25 116 ASP A O 1
ATOM 851 N N . ASP A 1 117 ? -11.222 1.143 1.706 1.00 73.62 117 ASP A N 1
ATOM 852 C CA . ASP A 1 117 ? -11.064 2.296 2.604 1.00 73.62 117 ASP A CA 1
ATOM 853 C C . ASP A 1 117 ? -10.025 3.343 2.158 1.00 73.62 117 ASP A C 1
ATOM 855 O O . ASP A 1 117 ? -8.947 3.026 1.654 1.00 73.62 117 ASP A O 1
ATOM 859 N N . ASN A 1 118 ? -10.310 4.597 2.501 1.00 67.06 118 ASN A N 1
ATOM 860 C CA . ASN A 1 118 ? -9.515 5.801 2.246 1.00 67.06 118 ASN A CA 1
ATOM 861 C C . ASN A 1 118 ? -8.581 6.117 3.434 1.00 67.06 118 ASN A C 1
ATOM 863 O O . ASN A 1 118 ? -8.623 7.179 4.059 1.00 67.06 118 ASN A O 1
ATOM 867 N N . GLY A 1 119 ? -7.805 5.109 3.839 1.00 82.06 119 GLY A N 1
ATOM 868 C CA . GLY A 1 119 ? -6.978 5.159 5.044 1.00 82.06 119 GLY A CA 1
ATOM 869 C C . GLY A 1 119 ? -5.531 5.527 4.754 1.00 82.06 119 GLY A C 1
ATOM 870 O O . GLY A 1 119 ? -5.079 6.614 5.079 1.00 82.06 119 GLY A O 1
ATOM 871 N N . TYR A 1 120 ? -4.782 4.590 4.183 1.00 87.12 120 TYR A N 1
ATOM 872 C CA . TYR A 1 120 ? -3.372 4.771 3.857 1.00 87.12 120 TYR A CA 1
ATOM 873 C C . TYR A 1 120 ? -3.165 4.697 2.350 1.00 87.12 120 TYR A C 1
ATOM 875 O O . TYR A 1 120 ? -3.807 3.902 1.663 1.00 87.12 120 TYR A O 1
ATOM 883 N N . ILE A 1 121 ? -2.222 5.499 1.871 1.00 86.75 121 ILE A N 1
ATOM 884 C CA . ILE A 1 121 ? -1.842 5.594 0.467 1.00 86.75 121 ILE A CA 1
ATOM 885 C C . ILE A 1 121 ? -0.368 5.235 0.338 1.00 86.75 121 ILE A C 1
ATOM 887 O O . ILE A 1 121 ? 0.455 5.656 1.156 1.00 86.75 121 ILE A O 1
ATOM 891 N N . VAL A 1 122 ? -0.031 4.476 -0.699 1.00 89.25 122 VAL A N 1
ATOM 892 C CA . VAL A 1 122 ? 1.349 4.214 -1.116 1.00 89.25 122 VAL A CA 1
ATOM 893 C C . VAL A 1 122 ? 1.588 4.868 -2.467 1.00 89.25 122 VAL A C 1
ATOM 895 O O . VAL A 1 122 ? 0.769 4.735 -3.367 1.00 89.25 122 VAL A O 1
ATOM 898 N N . TYR A 1 123 ? 2.717 5.548 -2.619 1.00 86.75 123 TYR A N 1
ATOM 899 C CA . TYR A 1 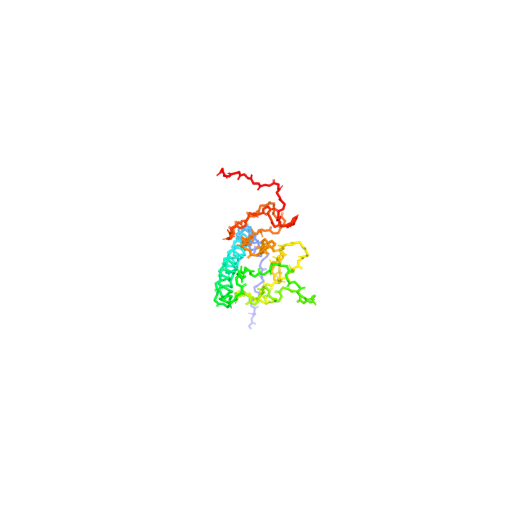123 ? 3.134 6.157 -3.876 1.00 86.75 123 TYR A CA 1
ATOM 900 C C . TYR A 1 123 ? 4.370 5.451 -4.408 1.00 86.75 123 TYR A C 1
ATOM 902 O O . TYR A 1 123 ? 5.312 5.177 -3.657 1.00 86.75 123 TYR A O 1
ATOM 910 N N . TYR A 1 124 ? 4.372 5.204 -5.710 1.00 87.75 124 TYR A N 1
ATOM 911 C CA . TYR A 1 124 ? 5.528 4.767 -6.477 1.00 87.75 124 TYR A CA 1
ATOM 912 C C . TYR A 1 124 ? 5.796 5.778 -7.587 1.00 87.75 124 TYR A C 1
ATOM 914 O O . TYR A 1 124 ? 4.875 6.156 -8.302 1.00 87.75 124 TYR A O 1
ATOM 922 N N . GLY A 1 125 ? 7.049 6.175 -7.769 1.00 84.06 125 GLY A N 1
ATOM 923 C CA . GLY A 1 125 ? 7.446 6.994 -8.909 1.00 84.06 125 GLY A CA 1
ATOM 924 C C . GLY A 1 125 ? 8.923 6.833 -9.233 1.00 84.06 125 GLY A C 1
ATOM 925 O O . GLY A 1 125 ? 9.728 6.452 -8.380 1.00 84.06 125 GLY A O 1
ATOM 926 N N . ASN A 1 126 ? 9.277 7.144 -10.467 1.00 81.94 126 ASN A N 1
ATOM 927 C CA . ASN A 1 126 ? 10.626 7.151 -11.020 1.00 81.94 126 ASN A CA 1
ATOM 928 C C . ASN A 1 126 ? 10.947 8.536 -11.596 1.00 81.94 126 ASN A C 1
ATOM 930 O O . ASN A 1 126 ? 10.065 9.362 -11.821 1.00 81.94 126 ASN A O 1
ATOM 934 N N . ASN A 1 127 ? 12.233 8.827 -11.791 1.00 80.56 127 ASN A N 1
ATOM 935 C CA . ASN A 1 127 ? 12.621 9.999 -12.573 1.00 80.56 127 ASN A CA 1
ATOM 936 C C . ASN A 1 127 ? 12.342 9.764 -14.062 1.00 80.56 127 ASN A C 1
ATOM 938 O O . ASN A 1 127 ? 12.191 8.627 -14.494 1.00 80.56 127 ASN A O 1
ATOM 942 N N . ALA A 1 128 ? 12.353 10.843 -14.849 1.00 77.88 128 ALA A N 1
ATOM 943 C CA . ALA A 1 128 ? 12.096 10.798 -16.290 1.00 77.88 128 ALA A CA 1
ATOM 944 C C . ALA A 1 128 ? 12.982 9.792 -17.051 1.00 77.88 128 ALA A C 1
ATOM 946 O O . ALA A 1 128 ? 12.524 9.168 -17.999 1.00 77.88 128 ALA A O 1
ATOM 947 N N . ASP A 1 129 ? 14.228 9.604 -16.608 1.00 79.44 129 ASP A N 1
ATOM 948 C CA . ASP A 1 129 ? 15.166 8.655 -17.222 1.00 79.44 129 ASP A CA 1
ATOM 949 C C . ASP A 1 129 ? 15.069 7.234 -16.630 1.00 79.44 129 ASP A C 1
ATOM 951 O O . ASP A 1 129 ? 15.908 6.386 -16.923 1.00 79.44 129 ASP A O 1
ATOM 955 N N . ALA A 1 130 ? 14.117 6.989 -15.723 1.00 82.25 130 ALA A N 1
ATOM 956 C CA . ALA A 1 130 ? 13.892 5.728 -15.013 1.00 82.25 130 ALA A CA 1
ATOM 957 C C . ALA A 1 130 ? 15.141 5.109 -14.349 1.00 82.25 130 ALA A C 1
ATOM 959 O O . ALA A 1 130 ? 15.191 3.910 -14.081 1.00 82.25 130 ALA A O 1
ATOM 960 N N . SER A 1 131 ? 16.152 5.918 -14.032 1.00 83.75 131 SER A N 1
ATOM 961 C CA . SER A 1 131 ? 17.402 5.496 -13.388 1.00 83.75 131 SER A CA 1
ATOM 962 C C . SER A 1 131 ? 17.333 5.518 -11.859 1.00 83.75 131 SER A C 1
ATOM 964 O O . SER A 1 131 ? 18.191 4.958 -11.174 1.00 83.75 131 SER A O 1
ATOM 966 N N . GLN A 1 132 ? 16.308 6.157 -11.301 1.00 85.56 132 GLN A N 1
ATOM 967 C CA . GLN A 1 132 ? 16.037 6.237 -9.875 1.00 85.56 132 GLN A CA 1
ATOM 968 C C . GLN A 1 132 ? 14.537 6.117 -9.623 1.00 85.56 132 GLN A C 1
ATOM 970 O O . GLN A 1 132 ? 13.725 6.642 -10.376 1.00 85.56 132 GLN A O 1
ATOM 975 N N . PHE A 1 133 ? 14.181 5.503 -8.499 1.00 87.50 133 PHE A N 1
ATOM 976 C CA . PHE A 1 133 ? 12.798 5.383 -8.046 1.00 87.50 133 PHE A CA 1
ATOM 977 C C . PHE A 1 133 ? 12.641 5.847 -6.599 1.00 87.50 133 PHE A C 1
ATOM 979 O O . PHE A 1 133 ? 13.628 5.988 -5.864 1.00 87.50 133 PHE A O 1
ATOM 986 N N . LEU A 1 134 ? 11.395 6.050 -6.187 1.00 87.00 134 LEU A N 1
ATOM 987 C CA . LEU A 1 134 ? 10.966 6.344 -4.830 1.00 87.00 134 LEU A CA 1
ATOM 988 C C . LEU A 1 134 ? 9.707 5.542 -4.504 1.00 87.00 134 LEU A C 1
ATOM 990 O O . LEU A 1 134 ? 8.786 5.460 -5.313 1.00 87.00 134 LEU A O 1
ATOM 994 N N . VAL A 1 135 ? 9.656 5.023 -3.276 1.00 88.75 135 VAL A N 1
ATOM 995 C CA . VAL A 1 135 ? 8.413 4.534 -2.673 1.00 88.75 135 VAL A CA 1
ATOM 996 C C . VAL A 1 135 ? 8.173 5.254 -1.357 1.00 88.75 135 VAL A C 1
ATOM 998 O O . VAL A 1 135 ? 9.044 5.255 -0.476 1.00 88.75 135 VAL A O 1
ATOM 1001 N N . THR A 1 136 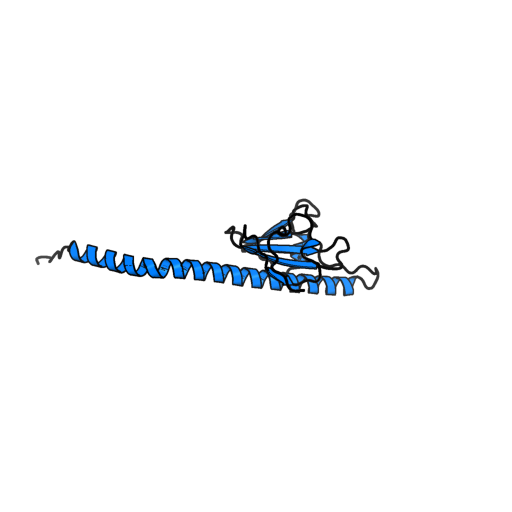? 6.988 5.834 -1.199 1.00 87.75 136 THR A N 1
ATOM 1002 C CA . THR A 1 136 ? 6.525 6.439 0.056 1.00 87.75 136 THR A CA 1
ATOM 1003 C C . THR A 1 136 ? 5.162 5.890 0.446 1.00 87.75 136 THR A C 1
ATOM 1005 O O . THR A 1 136 ? 4.442 5.331 -0.376 1.00 87.75 136 THR A O 1
ATOM 1008 N N . TYR A 1 137 ? 4.806 6.034 1.716 1.00 88.31 137 TYR A N 1
ATOM 1009 C CA . TYR A 1 137 ? 3.443 5.819 2.177 1.00 88.31 137 TYR A CA 1
ATOM 1010 C C . TYR A 1 137 ? 3.046 6.878 3.198 1.00 88.31 137 TYR A C 1
ATOM 1012 O O . TYR A 1 137 ? 3.900 7.430 3.896 1.00 88.31 137 TYR A O 1
ATOM 1020 N N . MET A 1 138 ? 1.753 7.155 3.295 1.00 85.62 138 MET A N 1
ATOM 1021 C CA . MET A 1 138 ? 1.193 8.095 4.262 1.00 85.62 138 MET A CA 1
ATOM 1022 C C . MET A 1 138 ? -0.242 7.729 4.616 1.00 85.62 138 MET A C 1
ATOM 1024 O O . MET A 1 138 ? -0.896 6.983 3.889 1.00 85.62 138 MET A O 1
ATOM 1028 N N . LEU A 1 139 ? -0.726 8.254 5.738 1.00 85.06 139 LEU A N 1
ATOM 1029 C CA . LEU A 1 139 ? -2.161 8.295 5.996 1.00 85.06 139 LEU A CA 1
ATOM 1030 C C . LEU A 1 139 ? -2.781 9.333 5.045 1.00 85.06 139 LEU A C 1
ATOM 1032 O O . LEU A 1 139 ? -2.185 10.375 4.782 1.00 85.06 139 LEU A O 1
ATOM 1036 N N . GLU A 1 140 ? -3.956 9.051 4.507 1.00 78.94 140 GLU A N 1
ATOM 1037 C CA . GLU A 1 140 ? -4.671 9.953 3.616 1.00 78.94 140 GLU A CA 1
ATOM 1038 C C . GLU A 1 140 ? -4.910 11.303 4.303 1.00 78.94 140 GLU A C 1
ATOM 1040 O O . GLU A 1 140 ? -5.319 11.373 5.465 1.00 78.94 140 GLU A O 1
ATOM 1045 N N . ASN A 1 141 ? -4.621 12.389 3.583 1.00 73.69 141 ASN A N 1
ATOM 1046 C CA . ASN A 1 141 ? -4.631 13.764 4.095 1.00 73.69 141 ASN A CA 1
ATOM 1047 C C . ASN A 1 141 ? -3.641 14.047 5.243 1.00 73.69 141 ASN A C 1
ATOM 1049 O O . ASN A 1 141 ? -3.707 15.119 5.851 1.00 73.69 141 ASN A O 1
ATOM 1053 N N . ALA A 1 142 ? -2.717 13.134 5.558 1.00 68.94 142 ALA A N 1
ATOM 1054 C CA . ALA A 1 142 ? -1.591 13.471 6.416 1.00 68.94 142 ALA A CA 1
ATOM 1055 C C . ALA A 1 142 ? -0.604 14.350 5.642 1.00 68.94 142 ALA A C 1
ATOM 1057 O O . ALA A 1 142 ? -0.261 14.065 4.500 1.00 68.94 142 ALA A O 1
ATOM 1058 N N . GLY A 1 143 ? -0.132 15.419 6.283 1.00 60.88 143 GLY A N 1
ATOM 1059 C CA . GLY A 1 143 ? 0.896 16.293 5.709 1.00 60.88 143 GLY A CA 1
ATOM 1060 C C . GLY A 1 143 ? 2.302 15.680 5.703 1.00 60.88 143 GLY A C 1
ATOM 1061 O O . GLY A 1 143 ? 3.201 16.243 5.087 1.00 60.88 143 GLY A O 1
ATOM 1062 N N . ASP A 1 144 ? 2.485 14.534 6.370 1.00 72.44 144 ASP A N 1
ATOM 1063 C CA . ASP A 1 144 ? 3.773 13.862 6.533 1.00 72.44 144 ASP A CA 1
ATOM 1064 C C . ASP A 1 144 ? 3.748 12.477 5.875 1.00 72.44 144 ASP A C 1
ATOM 1066 O O . ASP A 1 144 ? 2.824 11.683 6.076 1.00 72.44 144 ASP A O 1
ATOM 1070 N N . TYR A 1 145 ? 4.810 12.159 5.137 1.00 77.50 145 TYR A N 1
ATOM 1071 C CA . TYR A 1 145 ? 5.006 10.863 4.496 1.00 77.50 145 TYR A CA 1
ATOM 1072 C C . TYR A 1 145 ? 6.188 10.107 5.093 1.00 77.50 145 TYR A C 1
ATOM 1074 O O . TYR A 1 145 ? 7.148 10.678 5.614 1.00 77.50 145 TYR A O 1
ATOM 1082 N N . VAL A 1 146 ? 6.153 8.787 4.942 1.00 84.88 146 VAL A N 1
ATOM 1083 C CA . VAL A 1 146 ? 7.253 7.897 5.297 1.00 84.88 146 VAL A CA 1
ATOM 1084 C C . VAL A 1 146 ? 7.871 7.339 4.026 1.00 84.88 146 VAL A C 1
ATOM 1086 O O . VAL A 1 146 ? 7.197 6.737 3.192 1.00 84.88 146 VAL A O 1
ATOM 1089 N N . LYS A 1 147 ? 9.186 7.508 3.875 1.00 87.38 147 LYS A N 1
ATOM 1090 C CA . LYS A 1 147 ? 9.939 6.886 2.784 1.00 87.38 147 LYS A CA 1
ATOM 1091 C C . LYS A 1 147 ? 10.154 5.402 3.077 1.00 87.38 147 LYS A C 1
ATOM 1093 O O . LYS A 1 147 ? 10.832 5.056 4.042 1.00 87.38 147 LYS A O 1
ATOM 1098 N N . ALA A 1 148 ? 9.616 4.538 2.220 1.00 87.88 148 ALA A N 1
ATOM 1099 C CA . ALA A 1 148 ? 9.813 3.092 2.293 1.00 87.88 148 ALA A CA 1
ATOM 1100 C C . ALA A 1 148 ? 11.112 2.653 1.601 1.00 87.88 148 ALA A C 1
ATOM 1102 O O . ALA A 1 148 ? 11.799 1.760 2.092 1.00 87.88 148 ALA A O 1
ATOM 1103 N N . GLY A 1 149 ? 11.490 3.295 0.490 1.00 87.56 149 GLY A N 1
ATOM 1104 C CA . GLY A 1 149 ? 12.703 2.939 -0.251 1.00 87.56 149 GLY A CA 1
ATOM 1105 C C . GLY A 1 149 ? 12.964 3.817 -1.471 1.00 87.56 149 GLY A C 1
ATOM 1106 O O . GLY A 1 149 ? 12.288 4.822 -1.672 1.00 87.56 149 GLY A O 1
ATOM 1107 N N . GLY A 1 150 ? 13.993 3.467 -2.244 1.00 85.25 150 GLY A N 1
ATOM 1108 C CA . GLY A 1 150 ? 14.405 4.204 -3.442 1.00 85.25 150 GLY A CA 1
ATOM 1109 C C . GLY A 1 150 ? 15.520 5.229 -3.215 1.00 85.25 150 GLY A C 1
ATOM 1110 O O . GLY A 1 150 ? 15.932 5.490 -2.081 1.00 85.25 150 GLY A O 1
ATOM 1111 N N . GLN A 1 151 ? 16.034 5.788 -4.304 1.00 83.62 151 GLN A N 1
ATOM 1112 C CA . GLN A 1 151 ? 17.141 6.758 -4.324 1.00 83.62 151 GLN A CA 1
ATOM 1113 C C . GLN A 1 151 ? 16.708 8.133 -4.831 1.00 83.62 151 GLN A C 1
ATOM 1115 O O . GLN A 1 151 ? 17.429 9.110 -4.633 1.00 83.62 151 GLN A O 1
ATOM 1120 N N . LEU A 1 152 ? 15.535 8.211 -5.455 1.00 76.94 152 LEU A N 1
ATOM 1121 C CA . LEU A 1 152 ? 14.970 9.458 -5.929 1.00 76.94 152 LEU A CA 1
ATOM 1122 C C . LEU A 1 152 ? 14.559 10.325 -4.731 1.00 76.94 152 LEU A C 1
ATOM 1124 O O . LEU A 1 152 ? 14.037 9.838 -3.723 1.00 76.94 152 LEU A O 1
ATOM 1128 N N . ALA A 1 153 ? 14.827 11.625 -4.828 1.00 66.62 153 ALA A N 1
ATOM 1129 C CA . ALA A 1 153 ? 14.376 12.576 -3.825 1.00 66.62 153 ALA A CA 1
ATOM 1130 C C . ALA A 1 153 ? 12.848 12.715 -3.893 1.00 66.62 153 ALA A C 1
ATOM 1132 O O . ALA A 1 153 ? 12.290 12.831 -4.979 1.00 66.62 153 ALA A O 1
ATOM 1133 N N . ALA A 1 154 ? 12.178 12.795 -2.740 1.00 56.25 154 ALA A N 1
ATOM 1134 C CA . ALA A 1 154 ? 10.724 13.003 -2.674 1.00 56.25 154 ALA A CA 1
ATOM 1135 C C . ALA A 1 154 ? 10.242 14.256 -3.421 1.00 56.25 154 ALA A C 1
ATOM 1137 O O . ALA A 1 154 ? 9.127 14.293 -3.914 1.00 56.25 154 ALA A O 1
ATOM 1138 N N . THR A 1 155 ? 11.116 15.249 -3.584 1.00 54.09 155 THR A N 1
ATOM 1139 C CA . THR A 1 155 ? 10.871 16.480 -4.347 1.00 54.09 155 THR A CA 1
ATOM 1140 C C . THR A 1 155 ? 10.909 16.333 -5.863 1.00 54.09 155 THR A C 1
ATOM 1142 O O . THR A 1 155 ? 10.579 17.289 -6.556 1.00 54.09 155 THR A O 1
ATOM 1145 N N . ALA A 1 156 ? 11.425 15.217 -6.377 1.00 50.03 156 ALA A N 1
ATOM 1146 C CA . ALA A 1 156 ? 11.602 14.979 -7.809 1.00 50.03 156 ALA A CA 1
ATOM 1147 C C . ALA A 1 156 ? 10.427 14.209 -8.432 1.00 50.03 156 ALA A C 1
ATOM 1149 O O . ALA A 1 156 ? 10.388 14.036 -9.645 1.00 50.03 156 ALA A O 1
ATOM 1150 N N . VAL A 1 157 ? 9.475 13.771 -7.610 1.00 52.31 157 VAL A N 1
ATOM 1151 C CA . VAL A 1 157 ? 8.212 13.192 -8.052 1.00 52.31 157 VAL A CA 1
ATOM 1152 C C . VAL A 1 157 ? 7.226 14.360 -8.175 1.00 52.31 157 VAL A C 1
ATOM 1154 O O . VAL A 1 157 ? 6.909 15.003 -7.178 1.00 52.31 157 VAL A O 1
ATOM 1157 N N . GLY A 1 158 ? 6.882 14.740 -9.408 1.00 44.28 158 GLY A N 1
ATOM 1158 C CA . GLY A 1 158 ? 6.194 15.991 -9.743 1.00 44.28 158 GLY A CA 1
ATOM 1159 C C . GLY A 1 158 ? 4.948 16.290 -8.899 1.00 44.28 158 GLY A C 1
ATOM 1160 O O . GLY A 1 158 ? 4.149 15.398 -8.664 1.00 44.28 158 GLY A O 1
ATOM 1161 N N . ALA A 1 159 ? 4.846 17.555 -8.472 1.00 39.16 159 ALA A N 1
ATOM 1162 C CA . ALA A 1 159 ? 3.730 18.350 -7.922 1.00 39.16 159 ALA A CA 1
ATOM 1163 C C . ALA A 1 159 ? 2.671 17.759 -6.958 1.00 39.16 159 ALA A C 1
ATOM 1165 O O . ALA A 1 159 ? 2.129 18.547 -6.194 1.00 39.16 159 ALA A O 1
ATOM 1166 N N . ASP A 1 160 ? 2.407 16.458 -6.915 1.00 44.09 160 ASP A N 1
ATOM 1167 C CA . ASP A 1 160 ? 1.380 15.844 -6.059 1.00 44.09 160 ASP A CA 1
ATOM 1168 C C . ASP A 1 160 ? 1.866 14.563 -5.338 1.00 44.09 160 ASP A C 1
ATOM 1170 O O . ASP A 1 160 ? 1.116 13.935 -4.586 1.00 44.09 160 ASP A O 1
ATOM 1174 N N . ALA A 1 161 ? 3.155 14.206 -5.454 1.00 51.06 161 ALA A N 1
ATOM 1175 C CA . ALA A 1 161 ? 3.793 13.468 -4.363 1.00 51.06 161 ALA A CA 1
ATOM 1176 C C . ALA A 1 161 ? 3.827 14.404 -3.150 1.00 51.06 161 ALA A C 1
ATOM 1178 O O . ALA A 1 161 ? 4.248 15.551 -3.314 1.00 51.06 161 ALA A O 1
ATOM 1179 N N . PRO A 1 162 ? 3.363 13.954 -1.968 1.00 46.72 162 PRO A N 1
ATOM 1180 C CA . PRO A 1 162 ? 2.852 14.811 -0.905 1.00 46.72 162 PRO A CA 1
ATOM 1181 C C . PRO A 1 162 ? 3.682 16.078 -0.717 1.00 46.72 162 PRO A C 1
ATOM 1183 O O . PRO A 1 162 ? 4.863 16.028 -0.356 1.00 46.72 162 PRO A O 1
ATOM 1186 N N . ASP A 1 163 ? 3.021 17.194 -1.032 1.00 45.06 163 ASP A N 1
ATOM 1187 C CA . ASP A 1 163 ? 3.522 18.557 -0.978 1.00 45.06 163 ASP A CA 1
ATOM 1188 C C . ASP A 1 163 ? 4.324 18.803 0.305 1.00 45.06 163 ASP A C 1
ATOM 1190 O O . ASP A 1 163 ? 3.922 18.493 1.430 1.00 45.06 163 ASP A O 1
ATOM 1194 N N . LYS A 1 164 ? 5.498 19.398 0.115 1.00 46.25 164 LYS A N 1
ATOM 1195 C CA . LYS A 1 164 ? 6.311 19.952 1.183 1.00 46.25 164 LYS A CA 1
ATOM 1196 C C . LYS A 1 164 ? 5.530 21.048 1.910 1.00 46.25 164 LYS A C 1
ATOM 1198 O O . LYS A 1 164 ? 5.658 22.226 1.588 1.00 46.25 164 LYS A O 1
ATOM 1203 N N . SER A 1 165 ? 4.947 20.701 3.050 1.00 37.62 165 SER A N 1
ATOM 1204 C CA . SER A 1 165 ? 4.847 21.660 4.157 1.00 37.62 165 SER A CA 1
ATOM 1205 C C . SER A 1 165 ? 5.312 21.128 5.516 1.00 37.62 165 SER A C 1
ATOM 1207 O O . SER A 1 165 ? 5.122 21.807 6.523 1.00 37.62 165 SER A O 1
ATOM 1209 N N . GLY A 1 166 ? 5.978 19.970 5.571 1.00 36.84 166 GLY A N 1
ATOM 1210 C CA . GLY A 1 166 ? 6.410 19.371 6.837 1.00 36.84 166 GLY A CA 1
ATOM 1211 C C . GLY A 1 166 ? 7.596 18.417 6.713 1.00 36.84 166 GLY A C 1
ATOM 1212 O O . GLY A 1 166 ? 7.453 17.215 6.852 1.00 36.84 166 GLY A O 1
ATOM 1213 N N . MET A 1 167 ? 8.807 18.932 6.490 1.00 41.75 167 MET A N 1
ATOM 1214 C CA . MET A 1 167 ? 10.025 18.179 6.822 1.00 41.75 167 MET A CA 1
ATOM 1215 C C . MET A 1 167 ? 10.721 18.860 8.009 1.00 41.75 167 MET A C 1
ATOM 1217 O O . MET A 1 167 ? 11.403 19.868 7.801 1.00 41.75 167 MET A O 1
ATOM 1221 N N . PRO A 1 168 ? 10.597 18.349 9.250 1.00 29.81 168 PRO A N 1
ATOM 1222 C CA . PRO A 1 168 ? 11.579 18.639 10.281 1.00 29.81 168 PRO A CA 1
ATOM 1223 C C . PRO A 1 168 ? 12.855 17.858 9.936 1.00 29.81 168 PRO A C 1
ATOM 1225 O O . PRO A 1 168 ? 12.831 16.649 9.722 1.00 29.81 168 PRO A O 1
ATOM 1228 N N . GLY A 1 169 ? 13.950 18.599 9.771 1.00 31.23 169 GLY A N 1
ATOM 1229 C CA . GLY A 1 169 ? 15.125 18.159 9.028 1.00 31.23 169 GLY A CA 1
ATOM 1230 C C . GLY A 1 169 ? 15.944 17.023 9.629 1.00 31.23 169 GLY A C 1
ATOM 1231 O O . GLY A 1 169 ? 15.923 16.772 10.830 1.00 31.23 169 GLY A O 1
ATOM 1232 N N . ILE A 1 170 ? 16.767 16.430 8.765 1.00 26.53 170 ILE A N 1
ATOM 1233 C CA . ILE A 1 170 ? 18.079 15.883 9.109 1.00 26.53 170 ILE A CA 1
ATOM 1234 C C . ILE A 1 170 ? 19.015 16.291 7.962 1.00 26.53 170 ILE A C 1
ATOM 1236 O O . ILE A 1 170 ? 18.678 16.094 6.796 1.00 26.53 170 ILE A O 1
ATOM 1240 N N . TYR A 1 171 ? 20.099 16.966 8.350 1.00 35.00 171 TYR A N 1
ATOM 1241 C CA . TYR A 1 171 ? 21.146 17.571 7.520 1.00 35.00 171 TYR A CA 1
ATOM 1242 C C . TYR A 1 171 ? 21.795 16.615 6.517 1.00 35.00 171 TYR A C 1
ATOM 1244 O O . TYR A 1 171 ? 21.953 15.422 6.862 1.00 35.00 171 TYR A O 1
#

pLDDT: mean 77.98, std 16.55, range [26.53, 96.38]

Organism: NCBI:txid408172